Protein AF-C9ST63-F1 (afdb_monomer_lite)

Radius of gyration: 34.24 Å; chains: 1; bounding box: 88×109×87 Å

Foldseek 3Di:
DDDDDDDPPDDDDDPDDPPPPPDDPDPPPPPDPPDDDDDDDDDDDDDDDDPPDDDDDDDDDPDPDDDDPPDDPPDQPADDPVVLVPFAWDDPVPDDQCDAAPQVRHGQVVDPPFTWGAQPVDRSQIHGSVRCVVVRRRQCARPPPRHRRSDDDDDDDDPPPPDDDDPVPDDD

Structure (mmCIF, N/CA/C/O backbone):
data_AF-C9ST63-F1
#
_entry.id   AF-C9ST63-F1
#
loop_
_atom_site.group_PDB
_atom_site.id
_atom_site.type_symbol
_atom_site.label_atom_id
_atom_site.label_alt_id
_atom_site.label_comp_id
_atom_site.label_asym_id
_atom_site.label_entity_id
_atom_site.label_seq_id
_atom_site.pdbx_PDB_ins_code
_atom_site.Cartn_x
_atom_site.Cartn_y
_atom_site.Cartn_z
_atom_site.occupancy
_atom_site.B_iso_or_equiv
_atom_site.auth_seq_id
_atom_site.auth_comp_id
_atom_site.auth_asym_id
_atom_site.auth_atom_id
_atom_site.pdbx_PDB_model_num
ATOM 1 N N . MET A 1 1 ? 0.038 69.693 47.199 1.00 49.50 1 MET A N 1
ATOM 2 C CA . MET A 1 1 ? -1.204 68.997 46.810 1.00 49.50 1 MET A CA 1
ATOM 3 C C . MET A 1 1 ? -0.785 67.817 45.952 1.00 49.50 1 MET A C 1
ATOM 5 O O . MET A 1 1 ? -0.371 68.029 44.824 1.00 49.50 1 MET A O 1
ATOM 9 N N . ALA A 1 2 ? -0.734 66.622 46.537 1.00 52.88 2 ALA A N 1
ATOM 10 C CA . ALA A 1 2 ? -0.370 65.379 45.861 1.00 52.88 2 ALA A CA 1
ATOM 11 C C . ALA A 1 2 ? -1.171 64.237 46.499 1.00 52.88 2 ALA A C 1
ATOM 13 O O . ALA A 1 2 ? -1.145 64.122 47.720 1.00 52.88 2 ALA A O 1
ATOM 14 N N . THR A 1 3 ? -1.883 63.463 45.677 1.00 53.94 3 THR A N 1
ATOM 15 C CA . THR A 1 3 ? -2.361 62.068 45.849 1.00 53.94 3 THR A CA 1
ATOM 16 C C . THR A 1 3 ? -2.990 61.681 44.491 1.00 53.94 3 THR A C 1
ATOM 18 O O . THR A 1 3 ? -3.792 62.449 43.974 1.00 53.94 3 THR A O 1
ATOM 21 N N . GLN A 1 4 ? -2.340 60.808 43.703 1.00 60.69 4 GLN A N 1
ATOM 22 C CA . GLN A 1 4 ? -2.577 59.347 43.561 1.00 60.69 4 GLN A CA 1
ATOM 23 C C . GLN A 1 4 ? -3.919 59.046 42.857 1.00 60.69 4 GLN A C 1
ATOM 25 O O . GLN A 1 4 ? -4.953 59.496 43.325 1.00 60.69 4 GLN A O 1
ATOM 30 N N . TYR A 1 5 ? -3.902 58.583 41.599 1.00 62.16 5 TYR A N 1
ATOM 31 C CA . TYR A 1 5 ? -3.734 57.190 41.120 1.00 62.16 5 TYR A CA 1
ATOM 32 C C . TYR A 1 5 ? -4.983 56.348 41.365 1.00 62.16 5 TYR A C 1
ATOM 34 O O . TYR A 1 5 ? -5.285 56.093 42.518 1.00 62.16 5 TYR A O 1
ATOM 42 N N . GLU A 1 6 ? -5.640 55.956 40.269 1.00 58.88 6 GLU A N 1
ATOM 43 C CA . GLU A 1 6 ? -6.510 54.788 40.021 1.00 58.88 6 GLU A CA 1
ATOM 44 C C . GLU A 1 6 ? -7.183 55.057 38.655 1.00 58.88 6 GLU A C 1
ATOM 46 O O . GLU A 1 6 ? -7.387 56.211 38.287 1.00 58.88 6 GLU A O 1
ATOM 51 N N . ASP A 1 7 ? -7.584 54.134 37.799 1.00 57.81 7 ASP A N 1
ATOM 52 C CA . ASP A 1 7 ? -7.404 52.699 37.612 1.00 57.81 7 ASP A CA 1
ATOM 53 C C . ASP A 1 7 ? -8.187 52.460 36.308 1.00 57.81 7 ASP A C 1
ATOM 55 O O . ASP A 1 7 ? -9.401 52.649 36.242 1.00 57.81 7 ASP A O 1
ATOM 59 N N . SER A 1 8 ? -7.495 52.251 35.193 1.00 60.97 8 SER A N 1
ATOM 60 C CA . SER A 1 8 ? -8.145 51.953 33.907 1.00 60.97 8 SER A CA 1
ATOM 61 C C . SER A 1 8 ? -7.318 50.917 33.175 1.00 60.97 8 SER A C 1
ATOM 63 O O . SER A 1 8 ? -6.823 51.129 32.072 1.00 60.97 8 SER A O 1
ATOM 65 N N . HIS A 1 9 ? -7.115 49.798 33.861 1.00 62.56 9 HIS A N 1
ATOM 66 C CA . HIS A 1 9 ? -6.703 48.557 33.242 1.00 62.56 9 HIS A CA 1
ATOM 67 C C . HIS A 1 9 ? -7.935 47.659 33.257 1.00 62.56 9 HIS A C 1
ATOM 69 O O . HIS A 1 9 ? -8.206 46.984 34.243 1.00 62.56 9 HIS A O 1
ATOM 75 N N . GLU A 1 10 ? -8.728 47.719 32.187 1.00 65.62 10 GLU A N 1
ATOM 76 C CA . GLU A 1 10 ? -9.842 46.791 32.014 1.00 65.62 10 GLU A CA 1
ATOM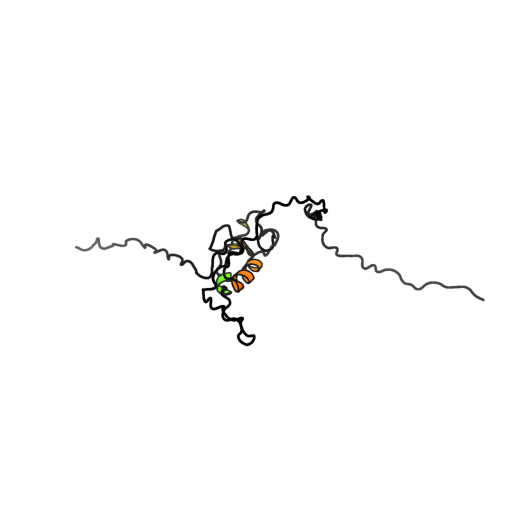 77 C C . GLU A 1 10 ? -9.319 45.346 32.035 1.00 65.62 10 GLU A C 1
ATOM 79 O O . GLU A 1 10 ? -8.445 44.999 31.232 1.00 65.62 10 GLU A O 1
ATOM 84 N N . PRO A 1 11 ? -9.833 44.489 32.932 1.00 61.75 11 PRO A N 1
ATOM 85 C CA . PRO A 1 11 ? -9.611 43.062 32.874 1.00 61.75 11 PRO A CA 1
ATOM 86 C C . PRO A 1 11 ? -10.781 42.380 32.148 1.00 61.75 11 PRO A C 1
ATOM 88 O O . PRO A 1 11 ? -11.892 42.894 32.092 1.00 61.75 11 PRO A O 1
ATOM 91 N N . LEU A 1 12 ? -10.533 41.141 31.717 1.00 56.44 12 LEU A N 1
ATOM 92 C CA . LEU A 1 12 ? -11.515 40.134 31.290 1.00 56.44 12 LEU A CA 1
ATOM 93 C C . LEU A 1 12 ? -11.933 40.173 29.815 1.00 56.44 12 LEU A C 1
ATOM 95 O O . LEU A 1 12 ? -12.985 40.692 29.482 1.00 56.44 12 LEU A O 1
ATOM 99 N N . LEU A 1 13 ? -11.189 39.442 28.976 1.00 56.84 13 LEU A N 1
ATOM 100 C CA . LEU A 1 13 ? -11.716 38.241 28.309 1.00 56.84 13 LEU A CA 1
ATOM 101 C C . LEU A 1 13 ? -10.574 37.225 28.161 1.00 56.84 13 LEU A C 1
ATOM 103 O O . LEU A 1 13 ? -9.717 37.308 27.286 1.00 56.84 13 LEU A O 1
ATOM 107 N N . VAL A 1 14 ? -10.564 36.279 29.091 1.00 57.56 14 VAL A N 1
ATOM 108 C CA . VAL A 1 14 ? -9.738 35.075 29.097 1.00 57.56 14 VAL A CA 1
ATOM 109 C C . VAL A 1 14 ? -10.043 34.227 27.854 1.00 57.56 14 VAL A C 1
ATOM 111 O O . VAL A 1 14 ? -11.130 33.669 27.735 1.00 57.56 14 VAL A O 1
ATOM 114 N N . LEU A 1 15 ? -9.093 34.109 26.919 1.00 58.84 15 LEU A N 1
ATOM 115 C CA . LEU A 1 15 ? -9.102 33.014 25.943 1.00 58.84 15 LEU A CA 1
ATOM 116 C C . LEU A 1 15 ? -8.622 31.746 26.653 1.00 58.84 15 LEU A C 1
ATOM 118 O O . LEU A 1 15 ? -7.458 31.356 26.579 1.00 58.84 15 LEU A O 1
ATOM 122 N N . ASP A 1 16 ? -9.548 31.148 27.393 1.00 56.72 16 ASP A N 1
ATOM 123 C CA . ASP A 1 16 ? -9.428 29.823 27.977 1.00 56.72 16 ASP A CA 1
ATOM 124 C C . ASP A 1 16 ? -9.897 28.797 26.939 1.00 56.72 16 ASP A C 1
ATOM 126 O O . ASP A 1 16 ? -11.083 28.707 26.630 1.00 56.72 16 ASP A O 1
ATOM 130 N N . ALA A 1 17 ? -8.938 28.113 26.322 1.00 55.53 17 ALA A N 1
ATOM 131 C CA . ALA A 1 17 ? -9.045 26.736 25.843 1.00 55.53 17 ALA A CA 1
ATOM 132 C C . ALA A 1 17 ? -7.746 26.412 25.109 1.00 55.53 17 ALA A C 1
ATOM 134 O O . ALA A 1 17 ? -7.639 26.466 23.882 1.00 55.53 17 ALA A O 1
ATOM 135 N N . ALA A 1 18 ? -6.730 26.044 25.886 1.00 54.06 18 ALA A N 1
ATOM 136 C CA . ALA A 1 18 ? -5.732 25.130 25.379 1.00 54.06 18 ALA A CA 1
ATOM 137 C C . ALA A 1 18 ? -6.484 23.907 24.833 1.00 54.06 18 ALA A C 1
ATOM 139 O O . ALA A 1 18 ? -6.961 23.074 25.602 1.00 54.06 18 ALA A O 1
ATOM 140 N N . GLN A 1 19 ? -6.593 23.790 23.510 1.00 58.00 19 GLN A N 1
ATOM 141 C CA . GLN A 1 19 ? -6.903 22.520 22.869 1.00 58.00 19 GLN A CA 1
ATOM 142 C C . GLN A 1 19 ? -5.660 21.641 23.045 1.00 58.00 19 GLN A C 1
ATOM 144 O O . GLN A 1 19 ? -4.852 21.453 22.139 1.00 58.00 19 GLN A O 1
ATOM 149 N N . GLN A 1 20 ? -5.451 21.178 24.278 1.00 57.50 20 GLN A N 1
ATOM 150 C CA . GLN A 1 20 ? -4.525 20.102 24.556 1.00 57.50 20 GLN A CA 1
ATOM 151 C C . GLN A 1 20 ? -5.000 18.909 23.713 1.00 57.50 20 GLN A C 1
ATOM 153 O O . GLN A 1 20 ? -6.184 18.560 23.790 1.00 57.50 20 GLN A O 1
ATOM 158 N N . PRO A 1 21 ? -4.136 18.296 22.886 1.00 61.97 21 PRO A N 1
ATOM 159 C CA . PRO A 1 21 ? -4.485 17.039 22.239 1.00 61.97 21 PRO A CA 1
ATOM 160 C C . PRO A 1 21 ? -4.838 16.005 23.322 1.00 61.97 21 PRO A C 1
ATOM 162 O O . PRO A 1 21 ? -4.309 16.099 24.439 1.00 61.97 21 PRO A O 1
ATOM 165 N N . PRO A 1 22 ? -5.737 15.042 23.036 1.00 64.69 22 PRO A N 1
ATOM 166 C CA . PRO A 1 22 ? -6.116 14.026 24.007 1.00 64.69 22 PRO A CA 1
ATOM 167 C C . PRO A 1 22 ? -4.860 13.379 24.590 1.00 64.69 22 PRO A C 1
ATOM 169 O O . PRO A 1 22 ? -3.934 12.998 23.874 1.00 64.69 22 PRO A O 1
ATOM 172 N N . ARG A 1 23 ? -4.816 13.3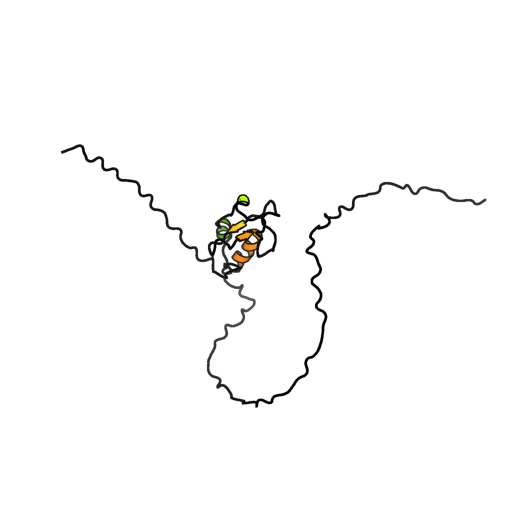20 25.923 1.00 56.62 23 ARG A N 1
ATOM 173 C CA . ARG A 1 23 ? -3.751 12.653 26.663 1.00 56.62 23 ARG A CA 1
ATOM 174 C C . ARG A 1 23 ? -3.839 11.173 26.320 1.00 56.62 23 ARG A C 1
ATOM 176 O O . ARG A 1 23 ? -4.773 10.502 26.745 1.00 56.62 23 ARG A O 1
ATOM 183 N N . ASP A 1 24 ? -2.882 10.732 25.521 1.00 53.72 24 ASP A N 1
ATOM 184 C CA . ASP A 1 24 ? -2.606 9.346 25.167 1.00 53.72 24 ASP A CA 1
ATOM 185 C C . ASP A 1 24 ? -2.747 8.429 26.406 1.00 53.72 24 ASP A C 1
ATOM 187 O O . ASP A 1 24 ? -2.012 8.615 27.385 1.00 53.72 24 ASP A O 1
ATOM 191 N N . PRO A 1 25 ? -3.723 7.499 26.431 1.00 57.22 25 PRO A N 1
ATOM 192 C CA . PRO A 1 25 ? -3.865 6.542 27.519 1.00 57.22 25 PRO A CA 1
ATOM 193 C C . PRO A 1 25 ? -2.997 5.289 27.320 1.00 57.22 25 PRO A C 1
ATOM 195 O O . PRO A 1 25 ? -3.213 4.317 28.043 1.00 57.22 25 PRO A O 1
ATOM 198 N N . ASP A 1 26 ? -2.044 5.260 26.378 1.00 51.38 26 ASP A N 1
ATOM 199 C CA . ASP A 1 26 ? -1.306 4.041 26.059 1.00 51.38 26 ASP A CA 1
ATOM 200 C C . ASP A 1 26 ? -0.277 3.702 27.161 1.00 51.38 26 ASP A C 1
ATOM 202 O O . ASP A 1 26 ? 0.729 4.401 27.355 1.00 51.38 26 ASP A O 1
ATOM 206 N N . PRO A 1 27 ? -0.457 2.589 27.898 1.00 6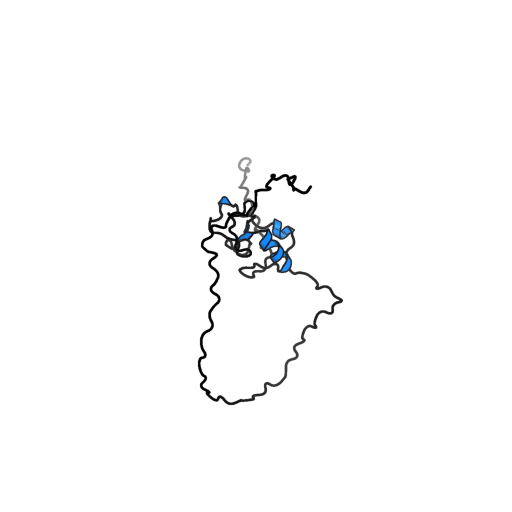0.00 27 PRO A N 1
ATOM 207 C CA . PRO A 1 27 ? 0.468 2.191 28.953 1.00 60.00 27 PRO A CA 1
ATOM 208 C C . PRO A 1 27 ? 1.815 1.668 28.415 1.00 60.00 27 PRO A C 1
ATOM 210 O O . PRO A 1 27 ? 2.662 1.242 29.207 1.00 60.00 27 PRO A O 1
ATOM 213 N N . ARG A 1 28 ? 2.051 1.669 27.093 1.00 62.66 28 ARG A N 1
ATOM 214 C CA . ARG A 1 28 ? 3.260 1.125 26.457 1.00 62.66 28 ARG A CA 1
ATOM 215 C C . ARG A 1 28 ? 4.236 2.196 25.979 1.00 62.66 28 ARG A C 1
ATOM 217 O O . ARG A 1 28 ? 5.365 1.841 25.643 1.00 62.66 28 ARG A O 1
ATOM 224 N N . ARG A 1 29 ? 3.944 3.497 26.132 1.00 59.00 29 ARG A N 1
ATOM 225 C CA . ARG A 1 29 ? 4.972 4.567 26.119 1.00 59.00 29 ARG A CA 1
ATOM 226 C C . ARG A 1 29 ? 5.813 4.603 27.407 1.00 59.00 29 ARG A C 1
ATOM 228 O O . ARG A 1 29 ? 6.165 5.658 27.937 1.00 59.00 29 ARG A O 1
ATOM 235 N N . ARG A 1 30 ? 6.232 3.438 27.906 1.00 60.56 30 ARG A N 1
ATOM 236 C CA . ARG A 1 30 ? 7.395 3.358 28.794 1.00 60.56 30 ARG A CA 1
ATOM 237 C C . ARG A 1 30 ? 8.630 3.551 27.924 1.00 60.56 30 ARG A C 1
ATOM 239 O O . ARG A 1 30 ? 8.898 2.750 27.036 1.00 60.56 30 ARG A O 1
ATOM 246 N N . ARG A 1 31 ? 9.355 4.646 28.181 1.00 63.38 31 ARG A N 1
ATOM 247 C CA . ARG A 1 31 ? 10.702 4.909 27.657 1.00 63.38 31 ARG A CA 1
ATOM 248 C C . ARG A 1 31 ? 11.481 3.597 27.578 1.00 63.38 31 ARG A C 1
ATOM 250 O O . ARG A 1 31 ? 11.631 2.925 28.599 1.00 63.38 31 ARG A O 1
ATOM 257 N N . LEU A 1 32 ? 11.982 3.266 26.390 1.00 60.22 32 LEU A N 1
ATOM 258 C CA . LEU A 1 32 ? 13.008 2.243 26.250 1.00 60.22 32 LEU A CA 1
ATOM 259 C C . LEU A 1 32 ? 14.127 2.595 27.249 1.00 60.22 32 LEU A C 1
ATOM 261 O O . LEU A 1 32 ? 14.581 3.747 27.239 1.00 60.22 32 LEU A O 1
ATOM 265 N N . PRO A 1 33 ? 14.521 1.691 28.161 1.00 56.06 33 PRO A N 1
ATOM 266 C CA . PRO A 1 33 ? 15.619 1.977 29.063 1.00 56.06 33 PRO A CA 1
ATOM 267 C C . PRO A 1 33 ? 16.862 2.239 28.215 1.00 56.06 33 PRO A C 1
ATOM 269 O O . PRO A 1 33 ? 17.304 1.377 27.458 1.00 56.06 33 PRO A O 1
ATOM 272 N N . LEU A 1 34 ? 17.401 3.454 28.338 1.00 59.38 34 LEU A N 1
ATOM 273 C CA . LEU A 1 34 ? 18.782 3.757 27.989 1.00 59.38 34 LEU A CA 1
ATOM 274 C C . LEU A 1 34 ? 19.624 2.689 28.682 1.00 59.38 34 LEU A C 1
ATOM 276 O O . LEU A 1 34 ? 19.662 2.643 29.912 1.00 59.38 34 LEU A O 1
ATOM 280 N N . HIS A 1 35 ? 20.203 1.778 27.905 1.00 58.31 35 HIS A N 1
ATOM 281 C CA . HIS A 1 35 ? 21.079 0.750 28.441 1.00 58.31 35 HIS A CA 1
ATOM 282 C C . HIS A 1 35 ? 22.167 1.434 29.285 1.00 58.31 35 HIS A C 1
ATOM 284 O O . HIS A 1 35 ? 22.859 2.314 28.763 1.00 58.31 35 HIS A O 1
ATOM 290 N N . PRO A 1 36 ? 22.329 1.089 30.574 1.00 60.75 36 PRO A N 1
ATOM 291 C CA . PRO A 1 36 ? 23.484 1.543 31.324 1.00 60.75 36 PRO A CA 1
ATOM 292 C C . PRO A 1 36 ? 24.750 0.803 30.845 1.00 60.75 36 PRO A C 1
ATOM 294 O O . PRO A 1 36 ? 24.670 -0.356 30.429 1.00 60.75 36 PRO A O 1
ATOM 297 N N . PRO A 1 37 ? 25.925 1.455 30.905 1.00 64.62 37 PRO A N 1
ATOM 298 C CA . PRO A 1 37 ? 27.205 0.860 30.548 1.00 64.62 37 PRO A CA 1
ATOM 299 C C . PRO A 1 37 ? 27.761 0.052 31.725 1.00 64.62 37 PRO A C 1
ATOM 301 O O . PRO A 1 37 ? 27.820 0.559 32.845 1.00 64.62 37 PRO A O 1
ATOM 304 N N . ALA A 1 38 ? 28.225 -1.177 31.490 1.00 48.50 38 ALA A N 1
ATOM 305 C CA . ALA A 1 38 ? 29.014 -1.886 32.493 1.00 48.50 38 ALA A CA 1
ATOM 306 C C . ALA A 1 38 ? 29.991 -2.910 31.894 1.00 48.50 38 ALA A C 1
ATOM 308 O O . ALA A 1 38 ? 29.591 -3.918 31.324 1.00 48.50 38 ALA A O 1
ATOM 309 N N . ALA A 1 39 ? 31.267 -2.623 32.160 1.00 46.38 39 ALA A N 1
ATOM 310 C CA . ALA A 1 39 ? 32.342 -3.553 32.501 1.00 46.38 39 ALA A CA 1
ATOM 311 C C . ALA A 1 39 ? 32.976 -4.436 31.406 1.00 46.38 39 ALA A C 1
ATOM 313 O O . ALA A 1 39 ? 32.526 -5.527 31.075 1.00 46.38 39 ALA A O 1
ATOM 314 N N . ALA A 1 40 ? 34.129 -3.937 30.951 1.00 52.56 40 ALA A N 1
ATOM 315 C CA . ALA A 1 40 ? 35.401 -4.639 30.777 1.00 52.56 40 ALA A CA 1
ATOM 316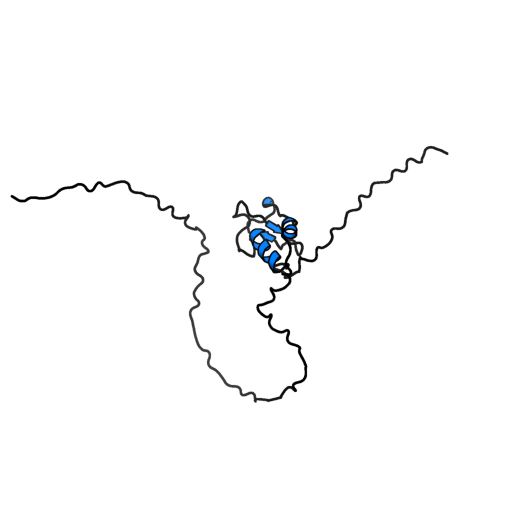 C C . ALA A 1 40 ? 35.435 -6.145 31.111 1.00 52.56 40 ALA A C 1
ATOM 318 O O . ALA A 1 40 ? 35.328 -6.543 32.272 1.00 52.56 40 ALA A O 1
ATOM 319 N N . VAL A 1 41 ? 35.761 -6.948 30.098 1.00 58.56 41 VAL A N 1
ATOM 320 C CA . VAL A 1 41 ? 36.400 -8.259 30.266 1.00 58.56 41 VAL A CA 1
ATOM 321 C C . VAL A 1 41 ? 37.878 -8.134 29.864 1.00 58.56 41 VAL A C 1
ATOM 323 O O . VAL A 1 41 ? 38.153 -7.574 28.801 1.00 58.56 41 VAL A O 1
ATOM 326 N N . PRO A 1 42 ? 38.841 -8.572 30.699 1.00 54.56 42 PRO A N 1
ATOM 327 C CA . PRO A 1 42 ? 40.256 -8.543 30.352 1.00 54.56 42 PRO A CA 1
ATOM 328 C C . PRO A 1 42 ? 40.642 -9.672 29.387 1.00 54.56 42 PRO A C 1
ATOM 330 O O . PRO A 1 42 ? 40.145 -10.796 29.466 1.00 54.56 42 PRO A O 1
ATOM 333 N N . ASP A 1 43 ? 41.567 -9.313 28.504 1.00 54.75 43 ASP A N 1
ATOM 334 C CA . ASP A 1 43 ? 42.273 -10.128 27.515 1.00 54.75 43 ASP A CA 1
ATOM 335 C C . ASP A 1 43 ? 43.003 -11.326 28.152 1.00 54.75 43 ASP A C 1
ATOM 337 O O . ASP A 1 43 ? 43.597 -11.189 29.229 1.00 54.75 43 ASP A O 1
ATOM 341 N N . PRO A 1 44 ? 43.037 -12.485 27.475 1.00 60.12 44 PRO A N 1
ATOM 342 C CA . PRO A 1 44 ? 44.336 -13.138 27.357 1.00 60.12 44 PRO A CA 1
ATOM 343 C C . PRO A 1 44 ? 44.661 -13.584 25.925 1.00 60.12 44 PRO A C 1
ATOM 345 O O . PRO A 1 44 ? 44.130 -14.566 25.404 1.00 60.12 44 PRO A O 1
ATOM 348 N N . ALA A 1 45 ? 45.627 -12.875 25.347 1.00 60.00 45 ALA A N 1
ATOM 349 C CA . ALA A 1 45 ? 46.605 -13.311 24.360 1.00 60.00 45 ALA A CA 1
ATOM 350 C C . ALA A 1 45 ? 46.727 -14.840 24.187 1.00 60.00 45 ALA A C 1
ATOM 352 O O . ALA A 1 45 ? 47.291 -15.543 25.027 1.00 60.00 45 ALA A O 1
ATOM 353 N N . CYS A 1 46 ? 46.326 -15.332 23.016 1.00 49.38 46 CYS A N 1
ATOM 354 C CA . CYS A 1 46 ? 46.959 -16.495 22.406 1.00 49.38 46 CYS A CA 1
ATOM 355 C C . CYS A 1 46 ? 47.358 -16.146 20.969 1.00 49.38 46 CYS A C 1
ATOM 357 O O . CYS A 1 46 ? 46.571 -16.154 20.025 1.00 49.38 46 CYS A O 1
ATOM 359 N N . ASP A 1 47 ? 48.623 -15.753 20.879 1.00 58.72 47 ASP A N 1
ATOM 360 C CA . ASP A 1 47 ? 49.536 -15.923 19.759 1.00 58.72 47 ASP A CA 1
ATOM 361 C C . ASP A 1 47 ? 49.025 -16.911 18.693 1.00 58.72 47 ASP A C 1
ATOM 363 O O . ASP A 1 47 ? 48.993 -18.127 18.905 1.00 58.72 47 ASP A O 1
ATOM 367 N N . ARG A 1 48 ? 48.628 -16.396 17.523 1.00 61.44 48 ARG A N 1
ATOM 368 C CA . ARG A 1 48 ? 48.638 -17.198 16.299 1.00 61.44 48 ARG A CA 1
ATOM 369 C C . ARG A 1 48 ? 49.400 -16.459 15.202 1.00 61.44 48 ARG A C 1
ATOM 371 O O . ARG A 1 48 ? 49.099 -15.298 14.926 1.00 61.44 48 ARG A O 1
ATOM 378 N N . PRO A 1 49 ? 50.394 -17.124 14.591 1.00 60.38 49 PRO A N 1
ATOM 379 C CA . PRO A 1 49 ? 51.381 -16.484 13.740 1.00 60.38 49 PRO A CA 1
ATOM 380 C C . PRO A 1 49 ? 50.767 -15.908 12.464 1.00 60.38 49 PRO A C 1
ATOM 382 O O . PRO A 1 49 ? 49.876 -16.494 11.847 1.00 60.38 49 PRO A O 1
ATOM 385 N N . LEU A 1 50 ? 51.321 -14.761 12.069 1.00 61.88 50 LEU A N 1
ATOM 386 C CA . LEU A 1 50 ? 51.154 -14.091 10.785 1.00 61.88 50 LEU A CA 1
ATOM 387 C C . LEU A 1 50 ? 51.632 -15.010 9.653 1.00 61.88 50 LEU A C 1
ATOM 389 O O . LEU A 1 50 ? 52.760 -14.884 9.175 1.00 61.88 50 LEU A O 1
ATOM 393 N N . ASP A 1 51 ? 50.779 -15.925 9.203 1.00 59.09 51 ASP A N 1
ATOM 394 C CA . ASP A 1 51 ? 51.055 -16.670 7.985 1.00 59.09 51 ASP A CA 1
ATOM 395 C C . ASP A 1 51 ? 50.594 -15.859 6.771 1.00 59.09 51 ASP A C 1
ATOM 397 O O . ASP A 1 51 ? 49.450 -15.865 6.314 1.00 59.09 51 ASP A O 1
ATOM 401 N N . ARG A 1 52 ? 51.547 -15.047 6.319 1.00 64.44 52 ARG A N 1
ATOM 402 C CA . ARG A 1 52 ? 51.487 -14.113 5.201 1.00 64.44 52 ARG A CA 1
ATOM 403 C C . ARG A 1 52 ? 51.472 -14.874 3.871 1.00 64.44 52 ARG A C 1
ATOM 405 O O . ARG A 1 52 ? 52.376 -14.709 3.054 1.00 64.44 52 ARG A O 1
ATOM 412 N N . GLN A 1 53 ? 50.450 -15.690 3.626 1.00 58.03 53 GLN A N 1
ATOM 413 C CA . GLN A 1 53 ? 50.261 -16.341 2.330 1.00 58.03 53 GLN A CA 1
ATOM 414 C C . GLN A 1 53 ? 49.480 -15.439 1.372 1.00 58.03 53 GLN A C 1
ATOM 416 O O . GLN A 1 53 ? 48.259 -15.453 1.252 1.00 58.03 53 GLN A O 1
ATOM 421 N N . ARG A 1 54 ? 50.287 -14.624 0.690 1.00 62.69 54 ARG A N 1
ATOM 422 C CA . ARG A 1 54 ? 50.077 -13.990 -0.613 1.00 62.69 54 ARG A CA 1
ATOM 423 C C . ARG A 1 54 ? 49.126 -14.799 -1.510 1.00 62.69 54 ARG A C 1
ATOM 425 O O . ARG A 1 54 ? 49.536 -15.797 -2.094 1.00 62.69 54 ARG A O 1
ATOM 432 N N . LEU A 1 55 ? 47.897 -14.321 -1.693 1.00 61.47 55 LEU A N 1
ATOM 433 C CA . LEU A 1 55 ? 47.046 -14.793 -2.785 1.00 61.47 55 LEU A CA 1
ATOM 434 C C . LEU A 1 55 ? 47.545 -14.171 -4.104 1.00 61.47 55 LEU A C 1
ATOM 436 O O . LEU A 1 55 ? 47.756 -12.954 -4.154 1.00 61.47 55 LEU A O 1
ATOM 440 N N . PRO A 1 56 ? 47.783 -14.966 -5.162 1.00 57.66 56 PRO A N 1
ATOM 441 C CA . PRO A 1 56 ? 48.191 -14.447 -6.457 1.00 57.66 56 PRO A CA 1
ATOM 442 C C . PRO A 1 56 ? 47.052 -13.643 -7.092 1.00 57.66 56 PRO A C 1
ATOM 444 O O . PRO A 1 56 ? 45.935 -14.115 -7.290 1.00 57.66 56 PRO A O 1
ATOM 447 N N . SER A 1 57 ? 47.375 -12.397 -7.415 1.00 57.72 57 SER A N 1
ATOM 448 C CA . SER A 1 57 ? 46.591 -11.449 -8.191 1.00 57.72 57 SER A CA 1
ATOM 449 C C . SER A 1 57 ? 46.343 -11.985 -9.599 1.00 57.72 57 SER A C 1
ATOM 451 O O . SER A 1 57 ? 47.201 -11.859 -10.468 1.00 57.72 57 SER A O 1
ATOM 453 N N . SER A 1 58 ? 45.176 -12.584 -9.843 1.00 56.62 58 SER A N 1
ATOM 454 C CA . SER A 1 58 ? 44.692 -12.900 -11.195 1.00 56.62 58 SER A CA 1
ATOM 455 C C . SER A 1 58 ? 43.177 -13.130 -11.207 1.00 56.62 58 SER A C 1
ATOM 457 O O . SER A 1 58 ? 42.716 -14.263 -11.109 1.00 56.62 58 SER A O 1
ATOM 459 N N . SER A 1 59 ? 42.389 -12.063 -11.364 1.00 57.31 59 SER A N 1
ATOM 460 C CA . SER A 1 59 ? 41.169 -12.118 -12.186 1.00 57.31 59 SER A CA 1
ATOM 461 C C . SER A 1 59 ? 40.681 -10.712 -12.561 1.00 57.31 59 SER A C 1
ATOM 463 O O . SER A 1 59 ? 40.591 -9.844 -11.688 1.00 57.31 59 SER A O 1
ATOM 465 N N . PRO A 1 60 ? 40.385 -10.460 -13.850 1.00 60.56 60 PRO A N 1
ATOM 466 C CA . PRO A 1 60 ? 39.963 -9.162 -14.352 1.00 60.56 60 PRO A CA 1
ATOM 467 C C . PRO A 1 60 ? 38.463 -8.974 -14.094 1.00 60.56 60 PRO A C 1
ATOM 469 O O . PRO A 1 60 ? 37.627 -9.313 -14.925 1.00 60.56 60 PRO A O 1
ATOM 472 N N . SER A 1 61 ? 38.097 -8.435 -12.931 1.00 55.28 61 SER A N 1
ATOM 473 C CA . SER A 1 61 ? 36.727 -7.959 -12.716 1.00 55.28 61 SER A CA 1
ATOM 474 C C . SER A 1 61 ? 36.619 -6.527 -13.211 1.00 55.28 61 SER A C 1
ATOM 476 O O . SER A 1 61 ? 36.996 -5.584 -12.514 1.00 55.28 61 SER A O 1
ATOM 478 N N . SER A 1 62 ? 36.086 -6.382 -14.421 1.00 55.62 62 SER A N 1
ATOM 479 C CA . SER A 1 62 ? 35.472 -5.159 -14.927 1.00 55.62 62 SER A CA 1
ATOM 480 C C . SER A 1 62 ? 34.530 -4.594 -13.862 1.00 55.62 62 SER A C 1
ATOM 482 O O . SER A 1 62 ? 33.399 -5.050 -13.707 1.00 55.62 62 SER A O 1
ATOM 484 N N . LYS A 1 63 ? 35.011 -3.634 -13.071 1.00 56.12 63 LYS A N 1
ATOM 485 C CA . LYS A 1 63 ? 34.153 -2.848 -12.188 1.00 56.12 63 LYS A CA 1
ATOM 486 C C . LYS A 1 63 ? 33.271 -1.980 -13.090 1.00 56.12 63 LYS A C 1
ATOM 488 O O . LYS A 1 63 ? 33.839 -1.254 -13.907 1.00 56.12 63 LYS A O 1
ATOM 493 N N . PRO A 1 64 ? 31.933 -2.022 -12.981 1.00 53.53 64 PRO A N 1
ATOM 494 C CA . PRO A 1 64 ? 31.117 -1.016 -13.639 1.00 53.53 64 PRO A CA 1
ATOM 495 C C . PRO A 1 64 ? 31.498 0.357 -13.072 1.00 53.53 64 PRO A C 1
ATOM 497 O O . PRO A 1 64 ? 31.587 0.540 -11.855 1.00 53.53 64 PRO A O 1
ATOM 500 N N . SER A 1 65 ? 31.806 1.291 -13.968 1.00 50.88 65 SER A N 1
ATOM 501 C CA . SER A 1 65 ? 32.156 2.673 -13.643 1.00 50.88 65 SER A CA 1
ATOM 502 C C . SER A 1 65 ? 31.035 3.346 -12.838 1.00 50.88 65 SER A C 1
ATOM 504 O O . SER A 1 65 ? 29.862 3.059 -13.087 1.00 50.88 65 SER A O 1
ATOM 506 N N . PRO A 1 66 ? 31.353 4.258 -11.899 1.00 60.75 66 PRO A N 1
ATOM 507 C CA . PRO A 1 66 ? 30.330 5.073 -11.251 1.00 60.75 66 PRO A CA 1
ATOM 508 C C . PRO A 1 66 ? 29.577 5.893 -12.316 1.00 60.75 66 PRO A C 1
ATOM 510 O O . PRO A 1 66 ? 30.219 6.400 -13.242 1.00 60.75 66 PRO A O 1
ATOM 513 N N . PRO A 1 67 ? 28.242 6.033 -12.222 1.00 59.31 67 PRO A N 1
ATOM 514 C CA . PRO A 1 67 ? 27.490 6.822 -13.186 1.00 59.31 67 PRO A CA 1
ATOM 515 C C . PRO A 1 67 ? 27.946 8.282 -13.111 1.00 59.31 67 PRO A C 1
ATOM 517 O O . PRO A 1 67 ? 27.911 8.918 -12.058 1.00 59.31 67 PRO A O 1
ATOM 520 N N . THR A 1 68 ? 28.413 8.812 -14.236 1.00 57.06 68 THR A N 1
ATOM 521 C CA . THR A 1 68 ? 28.705 10.236 -14.400 1.00 57.06 68 THR A CA 1
ATOM 522 C C . THR A 1 68 ? 27.409 11.038 -14.268 1.00 57.06 68 THR A C 1
ATOM 524 O O . THR A 1 68 ? 26.394 10.646 -14.839 1.00 57.06 68 THR A O 1
ATOM 527 N N . LEU A 1 69 ? 27.459 12.188 -13.582 1.00 61.91 69 LEU A N 1
ATOM 528 C CA . LEU A 1 69 ? 26.348 13.116 -13.275 1.00 61.91 69 LEU A CA 1
ATOM 529 C C . LEU A 1 69 ? 25.489 13.557 -14.489 1.00 61.91 69 LEU A C 1
ATOM 531 O O . LEU A 1 69 ? 24.475 14.224 -14.323 1.00 61.91 69 LEU A O 1
ATOM 535 N N . THR A 1 70 ? 25.890 13.205 -15.712 1.00 63.09 70 THR A N 1
ATOM 536 C CA . THR A 1 70 ? 25.249 13.601 -16.972 1.00 63.09 70 THR A CA 1
ATOM 537 C C . THR A 1 70 ? 24.276 12.566 -17.549 1.00 63.09 70 THR A C 1
ATOM 539 O O . THR A 1 70 ? 23.753 12.773 -18.643 1.00 63.09 70 THR A O 1
ATOM 542 N N . SER A 1 71 ? 24.023 11.456 -16.856 1.00 60.91 71 SER A N 1
ATOM 543 C CA . SER A 1 71 ? 23.063 10.443 -17.304 1.00 60.91 71 SER A CA 1
ATOM 544 C C . SER A 1 71 ? 22.105 10.130 -16.156 1.00 60.91 71 SER A C 1
ATOM 546 O O . SER A 1 71 ? 22.530 9.489 -15.192 1.00 60.91 71 SER A O 1
ATOM 548 N N . PRO A 1 72 ? 20.844 10.608 -16.194 1.00 65.81 72 PRO A N 1
ATOM 549 C CA . PRO A 1 72 ? 19.871 10.232 -15.178 1.00 65.81 72 PRO A CA 1
ATOM 550 C C . PRO A 1 72 ? 19.735 8.700 -15.172 1.00 65.81 72 PRO A C 1
ATOM 552 O O . PRO A 1 72 ? 19.727 8.102 -16.251 1.00 65.81 72 PRO A O 1
ATOM 555 N N . PRO A 1 73 ? 19.691 8.048 -13.994 1.00 61.62 73 PRO A N 1
ATOM 556 C CA . PRO A 1 73 ? 19.600 6.598 -13.909 1.00 61.62 73 PRO A CA 1
ATOM 557 C C . PRO A 1 73 ? 18.368 6.108 -14.674 1.00 61.62 73 PRO A C 1
ATOM 559 O O . PRO A 1 73 ? 17.234 6.501 -14.404 1.00 61.62 73 PRO A O 1
ATOM 562 N N . VAL A 1 74 ? 18.660 5.287 -15.676 1.00 66.88 74 VAL A N 1
ATOM 563 C CA . VAL A 1 74 ? 17.735 4.722 -16.649 1.00 66.88 74 VAL A CA 1
ATOM 564 C C . VAL A 1 74 ? 16.949 3.608 -15.955 1.00 66.88 74 VAL A C 1
ATOM 566 O O . VAL A 1 74 ? 17.512 2.590 -15.570 1.00 66.88 74 VAL A O 1
ATOM 569 N N . GLU A 1 75 ? 15.652 3.864 -15.793 1.00 63.19 75 GLU A N 1
ATOM 570 C CA . GLU A 1 75 ? 14.577 2.937 -15.407 1.00 63.19 75 GLU A CA 1
ATOM 571 C C . GLU A 1 75 ? 14.535 2.530 -13.926 1.00 63.19 75 GLU A C 1
ATOM 573 O O . GLU A 1 75 ? 15.284 1.687 -13.434 1.00 63.19 75 GLU A O 1
ATOM 578 N N . ILE A 1 76 ? 13.581 3.121 -13.199 1.00 67.75 76 ILE A N 1
ATOM 579 C CA . ILE A 1 76 ? 13.182 2.644 -11.875 1.00 67.75 76 ILE A CA 1
ATOM 580 C C . ILE A 1 76 ? 12.422 1.324 -12.102 1.00 67.75 76 ILE A C 1
ATOM 582 O O . ILE A 1 76 ? 11.376 1.355 -12.750 1.00 67.75 76 ILE A O 1
ATOM 586 N N . PRO A 1 77 ? 12.890 0.172 -11.582 1.00 71.00 77 PRO A N 1
ATOM 587 C CA . PRO A 1 77 ? 12.294 -1.149 -11.829 1.00 71.00 77 PRO A CA 1
ATOM 588 C C . PRO A 1 77 ? 10.985 -1.378 -11.046 1.00 71.00 77 PRO A C 1
ATOM 590 O O . PRO A 1 77 ? 10.648 -2.504 -10.677 1.00 71.00 77 PRO A O 1
ATOM 593 N N . GLY A 1 78 ? 10.277 -0.302 -10.716 1.00 81.00 78 GLY A N 1
ATOM 594 C CA . GLY A 1 78 ? 9.058 -0.345 -9.933 1.00 81.00 78 GLY A CA 1
ATOM 595 C C . GLY A 1 78 ? 7.818 -0.644 -10.761 1.00 81.00 78 GLY A C 1
ATOM 596 O O . GLY A 1 78 ? 7.853 -0.780 -11.983 1.00 81.00 78 GLY A O 1
ATOM 597 N N . VAL A 1 79 ? 6.693 -0.738 -10.061 1.00 85.19 79 VAL A N 1
ATOM 598 C CA . VAL A 1 79 ? 5.377 -0.899 -10.682 1.00 85.19 79 VAL A CA 1
ATOM 599 C C . VAL A 1 79 ? 4.718 0.462 -10.914 1.00 85.19 79 VAL A C 1
ATOM 601 O O . VAL A 1 79 ? 4.920 1.404 -10.148 1.00 85.19 79 VAL A O 1
ATOM 604 N N . GLY A 1 80 ? 3.919 0.569 -11.976 1.00 87.94 80 GLY A N 1
ATOM 605 C CA . GLY A 1 80 ? 3.138 1.774 -12.261 1.00 87.94 80 GLY A CA 1
ATOM 606 C C . GLY A 1 80 ? 1.911 1.913 -11.357 1.00 87.94 80 GLY A C 1
ATOM 607 O O . GLY A 1 80 ? 1.465 0.944 -10.746 1.00 87.94 80 GLY A O 1
ATOM 608 N N . GLN A 1 81 ? 1.318 3.108 -11.334 1.00 88.75 81 GLN A N 1
ATOM 609 C CA . GLN A 1 81 ? 0.105 3.407 -10.559 1.00 88.75 81 GLN A CA 1
ATOM 610 C C . GLN A 1 81 ? -1.043 2.431 -10.868 1.00 88.75 81 GLN A C 1
ATOM 612 O O . GLN A 1 81 ? -1.657 1.888 -9.959 1.00 88.75 81 GLN A O 1
ATOM 617 N N . SER A 1 82 ? -1.231 2.087 -12.145 1.00 88.94 82 SER A N 1
ATOM 618 C CA . SER A 1 82 ? -2.243 1.117 -12.581 1.00 88.94 82 SER A CA 1
ATOM 619 C C . SER A 1 82 ? -2.090 -0.273 -11.957 1.00 88.94 82 SER A C 1
ATOM 621 O O . SER A 1 82 ? -3.071 -0.997 -11.838 1.00 88.94 82 SER A O 1
ATOM 623 N N . TYR A 1 83 ? -0.875 -0.664 -11.563 1.00 90.38 83 TYR A N 1
ATOM 624 C CA . TYR A 1 83 ? -0.654 -1.915 -10.843 1.00 90.38 83 TYR A CA 1
ATOM 625 C C . TYR A 1 83 ? -1.125 -1.816 -9.391 1.00 90.38 83 TYR A C 1
ATOM 627 O O . TYR A 1 83 ? -1.713 -2.764 -8.888 1.00 90.38 83 TYR A O 1
ATOM 635 N N . LEU A 1 84 ? -0.884 -0.679 -8.730 1.00 90.75 84 LEU A N 1
ATOM 636 C CA . LEU A 1 84 ? -1.327 -0.446 -7.354 1.00 90.75 84 LEU A CA 1
ATOM 637 C C . LEU A 1 84 ? -2.852 -0.455 -7.254 1.00 90.75 84 LEU A C 1
ATOM 639 O O . LEU A 1 84 ? -3.402 -1.057 -6.338 1.00 90.75 84 LEU A O 1
ATOM 643 N N . ASP A 1 85 ? -3.522 0.167 -8.223 1.00 90.38 85 ASP A N 1
ATOM 644 C CA . ASP A 1 85 ? -4.984 0.226 -8.272 1.00 90.38 85 ASP A CA 1
ATOM 645 C C . ASP A 1 85 ? -5.633 -1.139 -8.548 1.00 90.38 85 ASP A C 1
ATOM 647 O O . ASP A 1 85 ? -6.785 -1.353 -8.173 1.00 90.38 85 ASP A O 1
ATOM 651 N N . ALA A 1 86 ? -4.891 -2.058 -9.174 1.00 90.38 86 ALA A N 1
ATOM 652 C CA . ALA A 1 86 ? -5.333 -3.412 -9.494 1.00 90.38 86 ALA A CA 1
ATOM 653 C C . ALA A 1 86 ? -5.051 -4.445 -8.385 1.00 90.38 86 ALA A C 1
ATOM 655 O O . ALA A 1 86 ? -5.344 -5.622 -8.583 1.00 90.38 86 ALA A O 1
ATOM 656 N N . LEU A 1 87 ? -4.453 -4.046 -7.255 1.00 90.44 87 LEU A N 1
ATOM 657 C CA . LEU A 1 87 ? -4.235 -4.950 -6.122 1.00 90.44 87 LEU A CA 1
ATOM 658 C C . LEU A 1 87 ? -5.558 -5.323 -5.443 1.00 90.44 87 LEU A C 1
ATOM 660 O O . LEU A 1 87 ? -6.473 -4.501 -5.341 1.00 90.44 87 LEU A O 1
ATOM 664 N N . ASP A 1 88 ? -5.620 -6.550 -4.923 1.00 91.12 88 ASP A N 1
ATOM 665 C CA . ASP A 1 88 ? -6.778 -7.043 -4.185 1.00 91.12 88 ASP A CA 1
ATOM 666 C C . ASP A 1 88 ? -6.991 -6.226 -2.908 1.00 91.12 88 ASP A C 1
ATOM 668 O O . ASP A 1 88 ? -6.096 -6.081 -2.068 1.00 91.12 88 ASP A O 1
ATOM 672 N N . ARG A 1 89 ? -8.197 -5.670 -2.771 1.00 92.50 89 ARG A N 1
ATOM 673 C CA . ARG A 1 89 ? -8.601 -4.881 -1.605 1.00 92.50 89 ARG A CA 1
ATOM 674 C C . ARG A 1 89 ? -9.222 -5.794 -0.564 1.00 92.50 89 ARG A C 1
ATOM 676 O O . ARG A 1 89 ? -10.095 -6.596 -0.884 1.00 92.50 89 ARG A O 1
ATOM 683 N N . VAL A 1 90 ? -8.807 -5.629 0.686 1.00 91.00 90 VAL A N 1
ATOM 684 C CA . VAL A 1 90 ? -9.340 -6.406 1.807 1.00 91.00 90 VAL A CA 1
ATOM 685 C C . VAL A 1 90 ? -10.371 -5.573 2.557 1.00 91.00 90 VAL A C 1
ATOM 687 O O . VAL A 1 90 ? -10.109 -4.438 2.959 1.00 91.00 90 VAL A O 1
ATOM 690 N N . ASP A 1 91 ? -11.555 -6.144 2.770 1.00 89.62 91 ASP A N 1
ATOM 691 C CA . ASP A 1 91 ? -12.611 -5.495 3.538 1.00 89.62 91 ASP A CA 1
ATOM 692 C C . ASP A 1 91 ? -12.240 -5.390 5.016 1.00 89.62 91 ASP A C 1
ATOM 694 O O . ASP A 1 91 ? -11.896 -6.383 5.662 1.00 89.62 91 ASP A O 1
ATOM 698 N N . ARG A 1 92 ? -12.469 -4.212 5.606 1.00 87.75 92 ARG A N 1
ATOM 699 C CA . ARG A 1 92 ? -12.234 -3.941 7.038 1.00 87.75 92 ARG A CA 1
ATOM 700 C C . ARG A 1 92 ? -12.948 -4.917 7.975 1.00 87.75 92 ARG A C 1
ATOM 702 O O . ARG A 1 92 ? -12.489 -5.163 9.080 1.00 87.75 92 ARG A O 1
ATOM 709 N N . LYS A 1 93 ? -14.069 -5.487 7.532 1.00 87.56 93 LYS A N 1
ATOM 710 C CA . LYS A 1 93 ? -14.862 -6.466 8.295 1.00 87.56 93 LYS A CA 1
ATOM 711 C C . LYS A 1 93 ? -14.166 -7.822 8.437 1.00 87.56 93 LYS A C 1
ATOM 713 O O . LYS A 1 93 ? -14.504 -8.576 9.341 1.00 87.56 93 LYS A O 1
ATOM 718 N N . THR A 1 94 ? -13.249 -8.138 7.524 1.00 88.81 94 THR A N 1
ATOM 719 C CA . THR A 1 94 ? -12.496 -9.402 7.508 1.00 88.81 94 THR A CA 1
ATOM 720 C C . THR A 1 94 ? -11.149 -9.303 8.217 1.00 88.81 94 THR A C 1
ATOM 722 O O . THR A 1 94 ? -10.522 -10.329 8.473 1.00 88.81 94 THR A O 1
ATOM 725 N N . LEU A 1 95 ? -10.712 -8.083 8.542 1.00 87.19 95 LEU A N 1
ATOM 726 C CA . LEU A 1 95 ? -9.456 -7.833 9.235 1.00 87.19 95 LEU A CA 1
ATOM 727 C C . LEU A 1 95 ? -9.593 -8.122 10.730 1.00 87.19 95 LEU A C 1
ATOM 729 O O . LEU A 1 95 ? -10.608 -7.810 11.359 1.00 87.19 95 LEU A O 1
ATOM 733 N N . GLY A 1 96 ? -8.544 -8.703 11.308 1.00 87.62 96 GLY A N 1
ATOM 734 C CA . GLY A 1 96 ? -8.446 -8.889 12.752 1.00 87.62 96 GLY A CA 1
ATOM 735 C C . GLY A 1 96 ? -8.261 -7.559 13.488 1.00 87.62 96 GLY A C 1
ATOM 736 O O . GLY A 1 96 ? -7.636 -6.633 12.978 1.00 87.62 96 GLY A O 1
ATOM 737 N N . GLN A 1 97 ? -8.748 -7.472 14.731 1.00 87.75 97 GLN A N 1
ATOM 738 C CA . GLN A 1 97 ? -8.591 -6.267 15.570 1.00 87.75 97 GLN A CA 1
ATOM 739 C C . GLN A 1 97 ? -7.132 -5.957 15.940 1.00 87.75 97 GLN A C 1
ATOM 741 O O . GLN A 1 97 ? -6.801 -4.831 16.301 1.00 87.75 97 GLN A O 1
ATOM 746 N N . 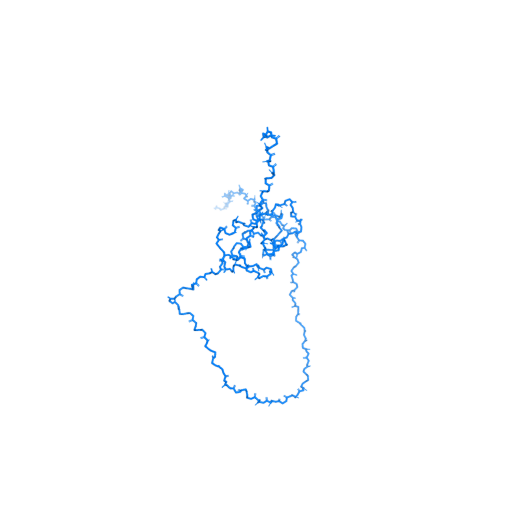GLU A 1 98 ? -6.269 -6.963 15.862 1.00 89.12 98 GLU A N 1
ATOM 747 C CA . GLU A 1 98 ? -4.837 -6.879 16.146 1.00 89.12 98 GLU A CA 1
ATOM 748 C C . GLU A 1 98 ? -3.970 -6.807 14.882 1.00 89.12 98 GLU A C 1
ATOM 750 O O . GLU A 1 98 ? -2.749 -6.702 14.989 1.00 89.12 98 GLU A O 1
ATOM 755 N N . GLU A 1 99 ? -4.572 -6.850 13.687 1.00 90.69 99 GLU A N 1
ATOM 756 C CA . GLU A 1 99 ? -3.811 -6.711 12.450 1.00 90.69 99 GLU A CA 1
ATOM 757 C C . GLU A 1 99 ? -3.354 -5.259 12.259 1.00 90.69 99 GLU A C 1
ATOM 759 O O . GLU A 1 99 ? -4.123 -4.300 12.379 1.00 90.69 99 GLU A O 1
ATOM 764 N N . GLN A 1 100 ? -2.068 -5.112 11.951 1.00 93.88 100 GLN A N 1
ATOM 765 C CA . GLN A 1 100 ? -1.405 -3.828 11.772 1.00 93.88 100 GLN A CA 1
ATOM 766 C C . GLN A 1 100 ? -0.525 -3.838 10.529 1.00 93.88 100 GLN A C 1
ATOM 768 O O . GLN A 1 100 ? 0.050 -4.864 10.154 1.00 93.88 100 GLN A O 1
ATOM 773 N N . CYS A 1 101 ? -0.363 -2.668 9.928 1.00 93.44 101 CYS A N 1
ATOM 774 C CA . CYS A 1 101 ? 0.516 -2.484 8.793 1.00 93.44 101 CYS A CA 1
ATOM 775 C C . CYS A 1 101 ? 1.978 -2.659 9.232 1.00 93.44 101 CYS A C 1
ATOM 777 O O . CYS A 1 101 ? 2.452 -1.943 10.112 1.00 93.44 101 CYS A O 1
ATOM 779 N N . PRO A 1 102 ? 2.759 -3.565 8.627 1.00 91.75 102 PRO A N 1
ATOM 780 C CA . PRO A 1 102 ? 4.152 -3.789 9.024 1.00 91.75 102 PRO A CA 1
ATOM 781 C C . PRO A 1 102 ? 5.109 -2.664 8.582 1.00 91.75 102 PRO A C 1
ATOM 783 O O . PRO A 1 102 ? 6.289 -2.711 8.922 1.00 91.75 102 PRO A O 1
ATOM 786 N N . ILE A 1 103 ? 4.633 -1.670 7.817 1.00 92.81 103 ILE A N 1
ATOM 787 C CA . ILE A 1 103 ? 5.434 -0.516 7.374 1.00 92.81 103 ILE A CA 1
ATOM 788 C C . ILE A 1 103 ? 5.320 0.640 8.375 1.00 92.81 103 ILE A C 1
ATOM 790 O O . ILE A 1 103 ? 6.344 1.130 8.846 1.00 92.81 103 ILE A O 1
ATOM 794 N N . CYS A 1 104 ? 4.099 1.069 8.711 1.00 93.75 104 CYS A N 1
ATOM 795 C CA . CYS A 1 104 ? 3.862 2.169 9.656 1.00 93.75 104 CYS A CA 1
ATOM 796 C C . CYS A 1 104 ? 3.616 1.700 11.100 1.00 93.75 104 CYS A C 1
ATOM 798 O O . CYS A 1 104 ? 3.654 2.519 12.012 1.00 93.75 104 CYS A O 1
ATOM 800 N N . ALA A 1 105 ? 3.424 0.394 11.314 1.00 91.44 105 ALA A N 1
ATOM 801 C CA . ALA A 1 105 ? 3.084 -0.227 12.595 1.00 91.44 105 ALA A CA 1
ATOM 802 C C . ALA A 1 105 ? 1.744 0.230 13.207 1.00 91.44 105 ALA A C 1
ATOM 804 O O . ALA A 1 105 ? 1.516 -0.011 14.391 1.00 91.44 105 ALA A O 1
ATOM 805 N N . GLU A 1 106 ? 0.862 0.833 12.407 1.00 91.88 106 GLU A N 1
ATOM 806 C CA . GLU A 1 106 ? -0.474 1.264 12.825 1.00 91.88 106 GLU A CA 1
ATOM 807 C C . GLU A 1 106 ? -1.515 0.164 12.597 1.00 91.88 106 GLU A C 1
ATOM 809 O O . GLU A 1 106 ? -1.398 -0.638 11.661 1.00 91.88 106 GLU A O 1
ATOM 814 N N . ARG A 1 107 ? -2.538 0.106 13.453 1.00 93.69 107 ARG A N 1
ATOM 815 C CA . ARG A 1 107 ? -3.630 -0.863 13.292 1.00 93.69 107 ARG A CA 1
ATOM 816 C C . ARG A 1 107 ? -4.551 -0.442 12.160 1.00 93.69 107 ARG A C 1
ATOM 818 O O . ARG A 1 107 ? -5.015 0.692 12.111 1.00 93.69 107 ARG A O 1
ATOM 825 N N . PHE A 1 108 ? -4.933 -1.400 11.321 1.00 91.50 108 PHE A N 1
ATOM 826 C CA . PHE A 1 108 ? -5.820 -1.117 10.189 1.00 91.50 108 PHE A CA 1
ATOM 827 C C . PHE A 1 108 ? -7.194 -0.590 10.625 1.00 91.50 108 PHE A C 1
ATOM 829 O O . PHE A 1 108 ? -7.822 0.214 9.934 1.00 91.50 108 PHE A O 1
ATOM 836 N N . LEU A 1 109 ? -7.678 -1.052 11.781 1.00 90.62 109 LEU A N 1
ATOM 837 C CA . LEU A 1 109 ? -8.983 -0.656 12.304 1.00 90.62 109 LEU A CA 1
ATOM 838 C C . LEU A 1 109 ? -8.979 0.684 13.053 1.00 90.62 109 LEU A C 1
ATOM 840 O O . LEU A 1 109 ? -10.065 1.226 13.251 1.00 90.62 109 LEU A O 1
ATOM 844 N N . ASP A 1 110 ? -7.813 1.219 13.432 1.00 90.69 110 ASP A N 1
ATOM 845 C CA . ASP A 1 110 ? -7.708 2.511 14.132 1.00 90.69 110 ASP A CA 1
ATOM 846 C C . ASP A 1 110 ? -8.005 3.686 13.189 1.00 90.69 110 ASP A C 1
ATOM 848 O O . ASP A 1 110 ? -8.683 4.641 13.565 1.00 90.69 110 ASP A O 1
ATOM 852 N N . ASP A 1 111 ? -7.568 3.592 11.933 1.00 85.88 111 ASP A N 1
ATOM 853 C CA . ASP A 1 111 ? -7.869 4.592 10.911 1.00 85.88 111 ASP A CA 1
ATOM 854 C C . ASP A 1 111 ? -9.190 4.264 10.203 1.00 85.88 111 ASP A C 1
ATOM 856 O O . ASP A 1 111 ? -9.367 3.165 9.685 1.00 85.88 111 ASP A O 1
ATOM 860 N N . GLN A 1 112 ? -10.120 5.222 10.150 1.00 84.12 112 GLN A N 1
ATOM 861 C CA . GLN A 1 112 ? -11.421 5.099 9.485 1.00 84.12 112 GLN A CA 1
ATOM 862 C C . GLN A 1 112 ? -11.315 4.934 7.958 1.00 84.12 112 GLN A C 1
ATOM 864 O O . GLN A 1 112 ? -12.177 4.285 7.360 1.00 84.12 112 GLN A O 1
ATOM 869 N N . TYR A 1 113 ? -10.284 5.509 7.334 1.00 85.38 113 TYR A N 1
ATOM 870 C CA . TYR A 1 113 ? -10.102 5.552 5.879 1.00 85.38 113 TYR A CA 1
ATOM 871 C C . TYR A 1 113 ? -8.972 4.650 5.382 1.00 85.38 113 TYR A C 1
ATOM 873 O O . TYR A 1 113 ? -8.657 4.667 4.192 1.00 85.38 113 TYR A O 1
ATOM 881 N N . CYS A 1 114 ? -8.399 3.833 6.264 1.00 85.50 114 CYS A N 1
ATOM 882 C CA . CYS A 1 114 ? -7.325 2.921 5.910 1.00 85.50 114 CYS A CA 1
ATOM 883 C C . CYS A 1 114 ? -7.772 1.945 4.801 1.00 85.50 114 CYS A C 1
ATOM 885 O O . CYS A 1 114 ? -8.761 1.208 4.930 1.00 85.50 114 CYS A O 1
ATOM 887 N N . LEU A 1 115 ? -7.026 1.986 3.691 1.00 91.88 115 LEU A N 1
ATOM 888 C CA . LEU A 1 115 ? -7.188 1.137 2.515 1.00 91.88 115 LEU A CA 1
ATOM 889 C C . LEU A 1 115 ? -6.166 0.006 2.566 1.00 91.88 115 LEU A C 1
ATOM 891 O O . LEU A 1 115 ? -5.007 0.195 2.196 1.00 91.88 115 LEU A O 1
ATOM 895 N N . VAL A 1 116 ? -6.616 -1.174 2.979 1.00 93.75 116 VAL A N 1
ATOM 896 C CA . VAL A 1 116 ? -5.761 -2.359 3.061 1.00 93.75 116 VAL A CA 1
ATOM 897 C C . VAL A 1 116 ? -5.760 -3.106 1.737 1.00 93.75 116 VAL A C 1
ATOM 899 O O . VAL A 1 116 ? -6.814 -3.456 1.198 1.00 93.75 116 VAL A O 1
ATOM 902 N N . VAL A 1 117 ? -4.561 -3.375 1.233 1.00 93.62 117 VAL A N 1
ATOM 903 C CA . VAL A 1 117 ? -4.329 -4.186 0.040 1.00 93.62 117 VAL A CA 1
ATOM 904 C C . VAL A 1 117 ? -3.539 -5.439 0.377 1.00 93.62 117 VAL A C 1
ATOM 906 O O . VAL A 1 117 ? -2.639 -5.428 1.222 1.00 93.62 117 VAL A O 1
ATOM 909 N N . GLU A 1 118 ? -3.872 -6.522 -0.311 1.00 93.25 118 GLU A N 1
ATOM 910 C CA . GLU A 1 118 ? -3.170 -7.795 -0.241 1.00 93.25 118 GLU A CA 1
ATOM 911 C C . GLU A 1 118 ? -2.232 -7.937 -1.445 1.00 93.25 118 GLU A C 1
ATOM 913 O O . GLU A 1 118 ? -2.611 -7.719 -2.597 1.00 93.25 118 GLU A O 1
ATOM 918 N N . LEU A 1 119 ? -0.967 -8.280 -1.190 1.00 92.56 119 LEU A N 1
ATOM 919 C CA . LEU A 1 119 ? -0.007 -8.512 -2.268 1.00 92.56 119 LEU A CA 1
ATOM 920 C C . LEU A 1 119 ? -0.143 -9.941 -2.821 1.00 92.56 119 LEU A C 1
ATOM 922 O O . LEU A 1 119 ? -0.164 -10.895 -2.041 1.00 92.56 119 LEU A O 1
ATOM 926 N N . PRO A 1 120 ? -0.011 -10.146 -4.149 1.00 90.19 120 PRO A N 1
ATOM 927 C CA . PRO A 1 120 ? -0.194 -11.456 -4.793 1.00 90.19 120 PRO A CA 1
ATOM 928 C C . PRO A 1 120 ? 0.912 -12.475 -4.466 1.00 90.19 120 PRO A C 1
ATOM 930 O O . PRO A 1 120 ? 0.929 -13.594 -4.978 1.00 90.19 120 PRO A O 1
ATOM 933 N N . CYS A 1 121 ? 1.892 -12.098 -3.640 1.00 90.69 121 CYS A N 1
ATOM 934 C CA . CYS A 1 121 ? 2.925 -13.009 -3.170 1.00 90.69 121 CYS A CA 1
ATOM 935 C C . CYS A 1 121 ? 2.448 -13.951 -2.056 1.00 90.69 121 CYS A C 1
ATOM 937 O O . CYS A 1 121 ? 2.928 -15.085 -2.028 1.00 90.69 121 CYS A O 1
ATOM 939 N N . HIS A 1 122 ? 1.577 -13.493 -1.145 1.00 88.12 122 HIS A N 1
ATOM 940 C CA . HIS A 1 122 ? 1.060 -14.286 -0.026 1.00 88.12 122 HIS A CA 1
ATOM 941 C C . HIS A 1 122 ? -0.140 -13.592 0.641 1.00 88.12 122 HIS A C 1
ATOM 943 O O . HIS A 1 122 ? -0.094 -12.383 0.852 1.00 88.12 122 HIS A O 1
ATOM 949 N N . HIS A 1 123 ? -1.142 -14.359 1.079 1.00 86.50 123 HIS A N 1
ATOM 950 C CA . HIS A 1 123 ? -2.374 -13.823 1.681 1.00 86.50 123 HIS A CA 1
ATOM 951 C C . HIS A 1 123 ? -2.171 -13.070 3.011 1.00 86.50 123 HIS A C 1
ATOM 953 O O . HIS A 1 123 ? -2.965 -12.220 3.396 1.00 86.50 123 HIS A O 1
ATOM 959 N N . SER A 1 124 ? -1.081 -13.350 3.732 1.00 89.19 124 SER A N 1
ATOM 960 C CA . SER A 1 124 ? -0.735 -12.618 4.965 1.00 89.19 124 SER A CA 1
ATOM 961 C C . SER A 1 124 ? 0.027 -11.310 4.716 1.00 89.19 124 SER A C 1
ATOM 963 O O . SER A 1 124 ? 0.390 -10.617 5.664 1.00 89.19 124 SER A O 1
ATOM 965 N N . HIS A 1 125 ? 0.348 -10.980 3.463 1.00 92.69 125 HIS A N 1
ATOM 966 C CA . HIS A 1 125 ? 1.104 -9.777 3.121 1.00 92.69 125 HIS A CA 1
ATOM 967 C C . HIS A 1 125 ? 0.141 -8.628 2.838 1.00 92.69 125 HIS A C 1
ATOM 969 O O . HIS A 1 125 ? -0.090 -8.258 1.686 1.00 92.69 125 HIS A O 1
ATOM 975 N N . ARG A 1 126 ? -0.407 -8.090 3.927 1.00 93.19 126 ARG A N 1
ATOM 976 C CA . ARG A 1 126 ? -1.380 -6.999 3.938 1.00 93.19 126 ARG A CA 1
ATOM 977 C C . ARG A 1 126 ? -0.718 -5.705 4.383 1.00 93.19 126 ARG A C 1
ATOM 979 O O . ARG A 1 126 ? 0.061 -5.700 5.337 1.00 93.19 126 ARG A O 1
ATOM 986 N N . PHE A 1 127 ? -1.012 -4.621 3.682 1.00 94.50 127 PHE A N 1
ATOM 987 C CA . PHE A 1 127 ? -0.445 -3.304 3.961 1.00 94.50 127 PHE A CA 1
ATOM 988 C C . PHE A 1 127 ? -1.444 -2.220 3.592 1.00 94.50 127 PHE A C 1
ATOM 990 O O . PHE A 1 127 ? -2.316 -2.438 2.752 1.00 94.50 127 PHE A O 1
ATOM 997 N N . ASP A 1 128 ? -1.242 -1.028 4.139 1.00 93.94 128 ASP A N 1
ATOM 998 C CA . ASP A 1 128 ? -1.951 0.152 3.662 1.00 93.94 128 ASP A CA 1
ATOM 999 C C . ASP A 1 128 ? -1.445 0.547 2.279 1.00 93.94 128 ASP A C 1
ATOM 1001 O O . ASP A 1 128 ? -0.232 0.569 2.030 1.00 93.94 128 ASP A O 1
ATOM 1005 N N . LEU A 1 129 ? -2.368 0.917 1.393 1.00 93.19 129 LEU A N 1
ATOM 1006 C CA . LEU A 1 129 ? -2.061 1.368 0.039 1.0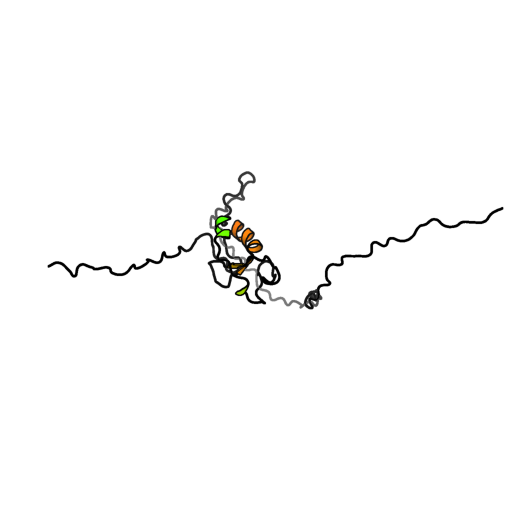0 93.19 129 LEU A CA 1
ATOM 1007 C C . LEU A 1 129 ? -1.102 2.569 0.040 1.00 93.19 129 LEU A C 1
ATOM 1009 O O . LEU A 1 129 ? -0.179 2.626 -0.772 1.00 93.19 129 LEU A O 1
ATOM 1013 N N . GLU A 1 130 ? -1.272 3.492 0.988 1.00 92.94 130 GLU A N 1
ATOM 1014 C CA . GLU A 1 130 ? -0.402 4.662 1.159 1.00 92.94 130 GLU A CA 1
ATOM 1015 C C . GLU A 1 130 ? 1.026 4.298 1.585 1.00 92.94 130 GLU A C 1
ATOM 1017 O O . GLU A 1 130 ? 1.985 4.959 1.187 1.00 92.94 130 GLU A O 1
ATOM 1022 N N . CYS A 1 131 ? 1.182 3.214 2.347 1.00 93.94 131 CYS A N 1
ATOM 1023 C CA . CYS A 1 131 ? 2.475 2.762 2.841 1.00 93.94 131 CYS A CA 1
ATOM 1024 C C . CYS A 1 131 ? 3.213 1.930 1.789 1.00 93.94 131 CYS A C 1
ATOM 1026 O O . CYS A 1 131 ? 4.419 2.088 1.582 1.00 93.94 131 CYS A O 1
ATOM 1028 N N . VAL A 1 132 ? 2.501 1.022 1.118 1.00 94.19 132 VAL A N 1
ATOM 1029 C CA . VAL A 1 132 ? 3.104 0.078 0.169 1.00 94.19 132 VAL A CA 1
ATOM 1030 C C . VAL A 1 132 ? 3.255 0.661 -1.237 1.00 94.19 132 VAL A C 1
ATOM 1032 O O . VAL A 1 132 ? 4.164 0.260 -1.965 1.00 94.19 132 VAL A O 1
ATOM 1035 N N . GLY A 1 133 ? 2.432 1.642 -1.614 1.00 93.12 133 GLY A N 1
ATOM 1036 C CA . GLY A 1 133 ? 2.476 2.301 -2.921 1.00 93.12 133 GLY A CA 1
ATOM 1037 C C . GLY A 1 133 ? 3.853 2.884 -3.264 1.00 93.12 133 GLY A C 1
ATOM 1038 O O . GLY A 1 133 ? 4.463 2.440 -4.243 1.00 93.12 133 GLY A O 1
ATOM 1039 N N . PRO A 1 134 ? 4.415 3.791 -2.438 1.00 93.00 134 PRO A N 1
ATOM 1040 C CA . PRO A 1 134 ? 5.739 4.369 -2.678 1.00 93.00 134 PRO A CA 1
ATOM 1041 C C . PRO A 1 134 ? 6.849 3.313 -2.749 1.00 93.00 134 PRO A C 1
ATOM 1043 O O . PRO A 1 134 ? 7.788 3.429 -3.540 1.00 93.00 134 PRO A O 1
ATOM 1046 N N . TRP A 1 135 ? 6.735 2.250 -1.947 1.00 92.50 135 TRP A N 1
ATOM 1047 C CA . TRP A 1 135 ? 7.696 1.152 -1.940 1.00 92.50 135 TRP A CA 1
ATOM 1048 C C . TRP A 1 135 ? 7.692 0.387 -3.267 1.00 92.50 135 TRP A C 1
ATOM 1050 O O . TRP A 1 135 ? 8.745 0.161 -3.871 1.00 92.50 135 TRP A O 1
ATOM 1060 N N . LEU A 1 136 ? 6.508 0.010 -3.749 1.00 92.38 136 LEU A N 1
ATOM 1061 C CA . LEU A 1 136 ? 6.359 -0.747 -4.987 1.00 92.38 136 LEU A CA 1
ATOM 1062 C C . LEU A 1 136 ? 6.709 0.087 -6.225 1.00 92.38 136 LEU A C 1
ATOM 1064 O O . LEU A 1 136 ? 7.323 -0.447 -7.148 1.00 92.38 136 LEU A O 1
ATOM 1068 N N . MET A 1 137 ? 6.417 1.388 -6.231 1.00 90.19 137 MET A N 1
ATOM 1069 C CA . MET A 1 137 ? 6.827 2.296 -7.312 1.00 90.19 137 MET A CA 1
ATOM 1070 C C . MET A 1 137 ? 8.348 2.452 -7.420 1.00 90.19 137 MET A C 1
ATOM 1072 O O . MET A 1 137 ? 8.862 2.709 -8.503 1.00 90.19 137 MET A O 1
ATOM 1076 N N . GLY A 1 138 ? 9.084 2.295 -6.315 1.00 88.94 138 GLY A N 1
ATOM 1077 C CA . GLY A 1 138 ? 10.546 2.380 -6.315 1.00 88.94 138 GLY A CA 1
ATOM 1078 C C . GLY A 1 138 ? 11.252 1.043 -6.547 1.00 88.94 138 GLY A C 1
ATOM 1079 O O . GLY A 1 138 ? 12.276 0.988 -7.226 1.00 88.94 138 GLY A O 1
ATOM 1080 N N . LYS A 1 139 ? 10.746 -0.035 -5.937 1.00 88.31 139 LYS A N 1
ATOM 1081 C CA . LYS A 1 139 ? 11.436 -1.335 -5.861 1.00 88.31 139 LYS A CA 1
ATOM 1082 C C . LYS A 1 139 ? 10.736 -2.471 -6.594 1.00 88.31 139 LYS A C 1
ATOM 1084 O O . LYS A 1 139 ? 11.384 -3.478 -6.849 1.00 88.31 139 LYS A O 1
ATOM 1089 N N . GLY A 1 140 ? 9.424 -2.371 -6.807 1.00 89.62 140 GLY A N 1
ATOM 1090 C CA . GLY A 1 140 ? 8.612 -3.430 -7.413 1.00 89.62 140 GLY A CA 1
ATOM 1091 C C . GLY A 1 140 ? 8.601 -4.761 -6.652 1.00 89.62 140 GLY A C 1
ATOM 1092 O O . GLY A 1 140 ? 8.209 -5.778 -7.217 1.00 89.62 140 GLY A O 1
ATOM 1093 N N . SER A 1 141 ? 9.025 -4.788 -5.384 1.00 91.94 141 SER A N 1
ATOM 1094 C CA . SER A 1 141 ? 9.189 -6.016 -4.594 1.00 91.94 141 SER A CA 1
ATOM 1095 C C . SER A 1 141 ? 8.471 -5.940 -3.250 1.00 91.94 141 SER A C 1
ATOM 1097 O O . SER A 1 141 ? 8.343 -4.871 -2.660 1.00 91.94 141 SER A O 1
ATOM 1099 N N . CYS A 1 142 ? 8.002 -7.080 -2.741 1.00 93.12 142 CYS A N 1
ATOM 1100 C CA . CYS A 1 142 ? 7.323 -7.146 -1.446 1.00 93.12 142 CYS A CA 1
ATOM 1101 C C . CYS A 1 142 ? 8.285 -6.799 -0.285 1.00 93.12 142 CYS A C 1
ATOM 1103 O O . CYS A 1 142 ? 9.352 -7.412 -0.191 1.00 93.12 142 CYS A O 1
ATOM 1105 N N . PRO A 1 143 ? 7.915 -5.903 0.650 1.00 91.88 143 PRO A N 1
ATOM 1106 C CA . PRO A 1 143 ? 8.774 -5.527 1.779 1.00 91.88 143 PRO A CA 1
ATOM 1107 C C . PRO A 1 143 ? 9.005 -6.667 2.786 1.00 91.88 143 PRO A C 1
ATOM 1109 O O . PRO A 1 143 ? 10.023 -6.661 3.474 1.00 91.88 143 PRO A O 1
ATOM 1112 N N . MET A 1 144 ? 8.118 -7.670 2.849 1.00 91.12 144 MET A N 1
ATOM 1113 C CA . MET A 1 144 ? 8.264 -8.802 3.777 1.00 91.12 144 MET A CA 1
ATOM 1114 C C . MET A 1 144 ? 9.044 -9.983 3.190 1.00 91.12 144 MET A C 1
ATOM 1116 O O . MET A 1 144 ? 9.915 -10.534 3.856 1.00 91.12 144 MET A O 1
ATOM 1120 N N . CYS A 1 145 ? 8.782 -10.363 1.936 1.00 92.62 145 CYS A N 1
ATOM 1121 C CA . CYS A 1 145 ? 9.402 -11.552 1.329 1.00 92.62 145 CYS A CA 1
ATOM 1122 C C . CYS A 1 145 ? 10.362 -11.267 0.169 1.00 92.62 145 CYS A C 1
ATOM 1124 O O . CYS A 1 145 ? 10.925 -12.205 -0.390 1.00 92.62 145 CYS A O 1
ATOM 1126 N N . ARG A 1 146 ? 10.548 -9.997 -0.215 1.00 90.69 146 ARG A N 1
ATOM 1127 C CA . ARG A 1 146 ? 11.405 -9.555 -1.335 1.00 90.69 146 ARG A CA 1
ATOM 1128 C C . ARG A 1 146 ? 11.043 -10.145 -2.702 1.00 90.69 146 ARG A C 1
ATOM 1130 O O . ARG A 1 146 ? 11.837 -10.055 -3.630 1.00 90.69 146 ARG A O 1
ATOM 1137 N N . LYS A 1 147 ? 9.853 -10.732 -2.845 1.00 89.56 147 LYS A N 1
ATOM 1138 C CA . LYS A 1 147 ? 9.378 -11.275 -4.119 1.00 89.56 147 LYS A CA 1
ATOM 1139 C C . LYS A 1 147 ? 9.055 -10.140 -5.087 1.00 89.56 147 LYS A C 1
ATOM 1141 O O . LYS A 1 147 ? 8.352 -9.206 -4.701 1.00 89.56 147 LYS A O 1
ATOM 1146 N N . ASP A 1 148 ? 9.556 -10.239 -6.314 1.00 89.56 148 ASP A N 1
ATOM 1147 C CA . ASP A 1 148 ? 9.262 -9.289 -7.388 1.00 89.56 148 ASP A CA 1
ATOM 1148 C C . ASP A 1 148 ? 7.803 -9.410 -7.832 1.00 89.56 148 ASP A C 1
ATOM 1150 O O . ASP A 1 148 ? 7.340 -10.492 -8.199 1.00 89.56 148 ASP A O 1
ATOM 1154 N N . LEU A 1 149 ? 7.090 -8.288 -7.810 1.00 85.00 149 LEU A N 1
ATOM 1155 C CA . LEU A 1 149 ? 5.671 -8.184 -8.149 1.00 85.00 149 LEU A CA 1
ATOM 1156 C C . LEU A 1 149 ? 5.434 -7.621 -9.557 1.00 85.00 149 LEU A C 1
ATOM 1158 O O . LEU A 1 149 ? 4.318 -7.647 -10.060 1.00 85.00 149 LEU A O 1
ATOM 1162 N N . THR A 1 150 ? 6.488 -7.169 -10.237 1.00 80.69 150 THR A N 1
ATOM 1163 C CA . THR A 1 150 ? 6.428 -6.670 -11.621 1.00 80.69 150 THR A CA 1
ATOM 1164 C C . THR A 1 150 ? 6.019 -7.761 -12.628 1.00 80.69 150 THR A C 1
ATOM 1166 O O . THR A 1 150 ? 5.509 -7.464 -13.707 1.00 80.69 150 THR A O 1
ATOM 1169 N N . LYS A 1 151 ? 6.204 -9.042 -12.281 1.00 66.75 151 LYS A N 1
ATOM 1170 C CA . LYS A 1 151 ? 5.888 -10.213 -13.116 1.00 66.75 151 LYS A CA 1
ATOM 1171 C C . LYS A 1 151 ? 4.530 -10.785 -12.699 1.00 66.75 151 LYS A C 1
ATOM 1173 O O . LYS A 1 151 ? 4.457 -11.661 -11.841 1.00 66.75 151 LYS A O 1
ATOM 1178 N N . LYS A 1 152 ? 3.451 -10.244 -13.258 1.00 58.88 152 LYS A N 1
ATOM 1179 C CA . LYS A 1 152 ? 2.070 -10.676 -12.987 1.00 58.88 152 LYS A CA 1
ATOM 1180 C C . LYS A 1 152 ? 1.912 -12.178 -13.271 1.00 58.88 152 LYS A C 1
ATOM 1182 O O . LYS A 1 152 ? 2.345 -12.646 -14.320 1.00 58.88 152 LYS A O 1
ATOM 1187 N N . LYS A 1 153 ? 1.279 -12.916 -12.351 1.00 47.38 153 LYS A N 1
ATOM 1188 C CA . LYS A 1 153 ? 0.764 -14.267 -12.606 1.00 47.38 153 LYS A CA 1
ATOM 1189 C C . LYS A 1 153 ? -0.580 -14.109 -13.317 1.00 47.38 153 LYS A C 1
ATOM 1191 O O . LYS A 1 153 ? -1.503 -13.512 -12.778 1.00 47.38 153 LYS A O 1
ATOM 1196 N N . GLU A 1 154 ? -0.630 -14.587 -14.543 1.00 51.28 154 GLU A N 1
ATOM 1197 C CA . GLU A 1 154 ? -1.792 -14.638 -15.429 1.00 51.28 154 GLU A CA 1
ATOM 1198 C C . GLU A 1 154 ? -2.908 -15.460 -14.760 1.00 51.28 154 GLU A C 1
ATOM 1200 O O . GLU A 1 154 ? -2.685 -16.586 -14.309 1.00 51.28 154 GLU A O 1
ATOM 1205 N N . VAL A 1 155 ? -4.090 -14.857 -14.620 1.00 55.03 155 VAL A N 1
ATOM 1206 C CA . VAL A 1 155 ? -5.291 -15.515 -14.088 1.00 55.03 155 VAL A CA 1
ATOM 1207 C C . VAL A 1 155 ? -5.843 -16.439 -15.183 1.00 55.03 155 VAL A C 1
ATOM 1209 O O . VAL A 1 155 ? -6.072 -15.951 -16.291 1.00 55.03 155 VAL A O 1
ATOM 1212 N N . PRO A 1 156 ? -6.043 -17.748 -14.932 1.00 50.25 156 PRO A N 1
ATOM 1213 C CA . PRO A 1 156 ? -6.648 -18.642 -15.912 1.00 50.25 156 PRO A CA 1
ATOM 1214 C C . PRO A 1 156 ? -8.102 -18.229 -16.147 1.00 50.25 156 PRO A C 1
ATOM 1216 O O . PRO A 1 156 ? -8.896 -18.179 -15.208 1.00 50.25 156 PRO A O 1
ATOM 1219 N N . ILE A 1 157 ? -8.432 -17.922 -17.399 1.00 50.44 157 ILE A N 1
ATOM 1220 C CA . ILE A 1 157 ? -9.801 -17.692 -17.861 1.00 50.44 157 ILE A CA 1
ATOM 1221 C C . ILE A 1 157 ? -10.536 -19.024 -17.704 1.00 50.44 157 ILE A C 1
ATOM 1223 O O . ILE A 1 157 ? -10.160 -20.015 -18.330 1.00 50.44 157 ILE A O 1
ATOM 1227 N N . VAL A 1 158 ? -11.527 -19.061 -16.817 1.00 59.94 158 VAL A N 1
ATOM 1228 C CA . VAL A 1 158 ? -12.412 -20.215 -16.651 1.00 59.94 158 VAL A CA 1
ATOM 1229 C C . VAL A 1 158 ? -13.178 -20.369 -17.967 1.00 59.94 158 VAL A C 1
ATOM 1231 O O . VAL A 1 158 ? -13.862 -19.438 -18.386 1.00 59.94 158 VAL A O 1
ATOM 1234 N N . GLN A 1 159 ? -12.975 -21.493 -18.658 1.00 51.50 159 GLN A N 1
ATOM 1235 C CA . GLN A 1 159 ? -13.845 -21.921 -19.749 1.00 51.50 159 GLN A CA 1
ATOM 1236 C C . GLN A 1 159 ? -15.214 -22.190 -19.131 1.00 51.50 159 GLN A C 1
ATOM 1238 O O . GLN A 1 159 ? -15.343 -23.088 -18.300 1.00 51.50 159 GLN A O 1
ATOM 1243 N N . ASP A 1 160 ? -16.183 -21.351 -19.482 1.00 47.16 160 ASP A N 1
ATOM 1244 C CA . ASP A 1 160 ? -17.595 -21.638 -19.275 1.00 47.16 160 ASP A CA 1
ATOM 1245 C C . ASP A 1 160 ? -17.929 -22.801 -20.218 1.00 47.16 160 ASP A C 1
ATOM 1247 O O . ASP A 1 160 ? -17.901 -22.661 -21.442 1.00 47.16 160 ASP A O 1
ATOM 1251 N N . ASP A 1 161 ? -18.066 -23.986 -19.632 1.00 53.03 161 ASP A N 1
ATOM 1252 C CA . ASP A 1 161 ? -18.536 -25.199 -20.289 1.00 53.03 161 ASP A CA 1
ATOM 1253 C C . ASP A 1 161 ? -20.060 -25.052 -20.423 1.00 53.03 161 ASP A C 1
ATOM 1255 O O . ASP A 1 161 ? -20.814 -25.480 -19.551 1.00 53.03 161 ASP A O 1
ATOM 1259 N N . GLU A 1 162 ? -20.520 -24.350 -21.465 1.00 57.84 162 GLU A N 1
ATOM 1260 C CA . GLU A 1 162 ? -21.932 -24.382 -21.868 1.00 57.84 162 GLU A CA 1
ATOM 1261 C C . GLU A 1 162 ? -22.217 -25.733 -22.543 1.00 57.84 162 GLU A C 1
ATOM 1263 O O . GLU A 1 162 ? -22.004 -25.932 -23.738 1.00 57.84 162 GLU A O 1
ATOM 1268 N N . GLU A 1 163 ? -22.567 -26.684 -21.678 1.00 57.94 163 GLU A N 1
ATOM 1269 C CA . GLU A 1 163 ? -23.658 -27.661 -21.769 1.00 57.94 163 GLU A CA 1
ATOM 1270 C C . GLU A 1 163 ? -24.237 -27.946 -23.176 1.00 57.94 163 GLU A C 1
ATOM 1272 O O . GLU A 1 163 ? -24.924 -27.132 -23.786 1.00 57.94 163 GLU A O 1
ATOM 1277 N N . ASP A 1 164 ? -23.952 -29.167 -23.633 1.00 52.94 164 ASP A N 1
ATOM 1278 C CA . ASP A 1 164 ? -24.702 -30.047 -24.543 1.00 52.94 164 ASP A CA 1
ATOM 1279 C C . ASP A 1 164 ? -26.151 -29.603 -24.884 1.00 52.94 164 ASP A C 1
ATOM 1281 O O . ASP A 1 164 ? -27.089 -29.868 -24.135 1.00 52.94 164 ASP A O 1
ATOM 1285 N N . ASP A 1 165 ? -26.351 -28.993 -26.059 1.00 49.62 165 ASP A N 1
ATOM 1286 C CA . ASP A 1 165 ? -27.651 -28.953 -26.749 1.00 49.62 165 ASP A CA 1
ATOM 1287 C C . ASP A 1 165 ? -27.517 -29.785 -28.035 1.00 49.62 165 ASP A C 1
ATOM 1289 O O . ASP A 1 165 ? -27.132 -29.281 -29.092 1.00 49.62 165 ASP A O 1
ATOM 1293 N N . ASP A 1 166 ? -27.788 -31.092 -27.934 1.00 61.66 166 ASP A N 1
ATOM 1294 C CA . ASP A 1 166 ? -28.101 -31.949 -29.084 1.00 61.66 166 ASP A CA 1
ATOM 1295 C C . ASP A 1 166 ? -29.631 -32.093 -29.209 1.00 61.66 166 ASP A C 1
ATOM 1297 O O . ASP A 1 166 ? -30.251 -32.931 -28.544 1.00 61.66 166 ASP A O 1
ATOM 1301 N N . PRO A 1 167 ? -30.286 -31.268 -30.046 1.00 57.78 167 PRO A N 1
ATOM 1302 C CA . PRO A 1 167 ? -31.674 -31.463 -30.430 1.00 57.78 167 PRO A CA 1
ATOM 1303 C C . PRO A 1 167 ? -31.806 -32.235 -31.759 1.00 57.78 167 PRO A C 1
ATOM 1305 O O . PRO A 1 167 ? -32.759 -31.980 -32.495 1.00 57.78 167 PRO A O 1
ATOM 1308 N N . ASP A 1 168 ? -30.911 -33.177 -32.106 1.00 59.03 168 ASP A N 1
ATOM 1309 C CA . ASP A 1 168 ? -31.011 -33.932 -33.378 1.00 59.03 168 ASP A CA 1
ATOM 1310 C C . ASP A 1 168 ? -31.805 -35.253 -33.262 1.00 59.03 168 ASP A C 1
ATOM 1312 O O . ASP A 1 168 ? -31.802 -36.116 -34.137 1.00 59.03 168 ASP A O 1
ATOM 1316 N N . GLY A 1 169 ? -32.598 -35.402 -32.202 1.00 65.25 169 GLY A N 1
ATOM 1317 C CA . GLY A 1 169 ? -33.492 -36.543 -31.995 1.00 65.25 169 GLY A CA 1
ATOM 1318 C C . GLY A 1 169 ? -34.865 -36.468 -32.685 1.00 65.25 169 GLY A C 1
ATOM 1319 O O . GLY A 1 169 ? -35.826 -36.958 -32.088 1.00 65.25 169 GLY A O 1
ATOM 1320 N N . LEU A 1 170 ? -35.031 -35.850 -33.872 1.00 65.88 170 LEU A N 1
ATOM 1321 C CA . LEU A 1 170 ? -36.371 -35.746 -34.503 1.00 65.88 170 LEU A CA 1
ATOM 1322 C C . LEU A 1 170 ? -36.496 -35.932 -36.033 1.00 65.88 170 LEU A C 1
ATOM 1324 O O . LEU A 1 170 ? -37.622 -35.876 -36.519 1.00 65.88 170 LEU A O 1
ATOM 1328 N N . TYR A 1 171 ? -35.459 -36.226 -36.824 1.00 62.78 171 TYR A N 1
ATOM 1329 C CA . TYR A 1 171 ? -35.685 -36.538 -38.254 1.00 62.78 171 TYR A CA 1
ATOM 1330 C C . TYR A 1 171 ? -34.747 -37.617 -38.820 1.00 62.78 171 TYR A C 1
ATOM 1332 O O . TYR A 1 171 ? -33.707 -37.296 -39.386 1.00 62.78 171 TYR A O 1
ATOM 1340 N N . ALA A 1 172 ? -35.173 -38.887 -38.748 1.00 61.31 172 ALA A N 1
ATOM 1341 C CA . ALA A 1 172 ? -34.916 -39.938 -39.750 1.00 61.31 172 ALA A CA 1
ATOM 1342 C C . ALA A 1 172 ? -35.798 -41.174 -39.505 1.00 61.31 172 ALA A C 1
ATOM 1344 O O . ALA A 1 172 ? -35.806 -41.681 -38.361 1.00 61.31 172 ALA A O 1
#

Organism: Verticillium alfalfae (strain VaMs.102 / ATCC MYA-4576 / FGSC 10136) (NCBI:txid526221)

Secondary structure (DSSP, 8-state):
-------------------PPP----TT------PPP-------------------------PPPPPPTTS--S------HHHHHTSEEPPTTTS-TT-B-TTT--BTTTSTT--EEE-TT-TT-EEEHHHHHHHHHHH-B-TTT--B-SSPPPPP------------TT--

Sequence (172 aa):
MATQYEDSHEPLLVLDAAQQPPRDPDPRRRRLPLHPPAAAVPDPACDRPLDRQRLPSSSPSSKPSPPTLTSPPVEIPGVGQSYLDALDRVDRKTLGQEEQCPICAERFLDDQYCLVVELPCHHSHRFDLECVGPWLMGKGSCPMCRKDLTKKKEVPIVQDDEEDDDPDGLYA

InterPro domains:
  IPR001841 Zinc finger, RING-type [PF13639] (100-146)
  IPR001841 Zinc finger, RING-type [PS50089] (101-146)
  IPR001841 Zinc finger, RING-type [SM00184] (101-145)
  IPR013083 Zinc finger, RING/FYVE/PHD-type [G3DSA:3.30.40.10] (86-160)

pLDDT: mean 71.86, std 16.41, range [46.38, 94.5]